Protein 2ZXY (pdb70)

Foldseek 3Di:
DALVVLCVVLPVCVQEDQCDHDVHGHLVQVLVQCPVPLVQQLCVLCVRHADDRCNVCRVVCVVSSVSPPPDDSVNSSRNSVVSNVD

InterPro domains:
  IPR002324 Cytochrome c, class ID [PR00606] (23-36)
  IPR002324 Cytochrome c, class ID [PR00606] (38-51)
  IPR002324 Cytochrome c, class ID [PR00606] (92-102)
  IPR009056 Cytochrome c-like domain [PF00034] (17-103)
  IPR009056 Cytochrome c-like domain [PS51007] (15-104)
  IPR036909 Cytochrome c-like domain superfamily [G3DSA:1.10.760.10] (18-104)
  IPR036909 Cytochrome c-like domain superfamily [SSF46626] (1-103)

CATH classification: 1.10.760.10

Nearest PDB structures (foldseek):
  2zxy-assembly1_A-2  TM=1.012E+00  e=1.120E-14  Aquifex aeolicus
  3x15-assembly1_A  TM=6.412E-01  e=3.052E-09  Aquifex aeolicus VF5
  3x15-assembly2_J  TM=6.267E-01  e=3.235E-09  Aquifex aeolicus VF5
  5z25-assembly1_A  TM=9.712E-01  e=7.214E-05  Aquifex aeolicus VF5
  4xxl-assembly1_A  TM=6.142E-01  e=3.565E-03  Sideroxydans lithotrophicus ES-1

Solvent-accessible surface area: 5097 Å² total; per-residue (Å²): 103,87,7,116,25,21,19,107,149,68,40,33,33,92,44,28,86,42,98,86,70,62,93,11,23,7,5,101,97,19,8,132,36,6,61,90,96,45,115,57,3,25,96,28,12,72,53,93,17,84,20,69,42,54,81,99,105,69,77,105,56,128,72,89,9,91,92,11,136,74,30,58,90,69,58,5,98,17,3,0,47,40,12,43,88,60

Radius of gyration: 11.48 Å; Cα contacts (8 Å, |Δi|>4): 107; chains: 1; bounding box: 24×29×24 Å

Structure (mmCIF, N/CA/C/O backbone):
data_2ZXY
#
_entry.id   2ZXY
#
_cell.length_a   48.529
_cell.length_b   32.993
_cell.length_c   49.668
_cell.angle_alpha   90.00
_cell.angle_beta   115.05
_cell.angle_gamma   90.00
#
_symmetry.sp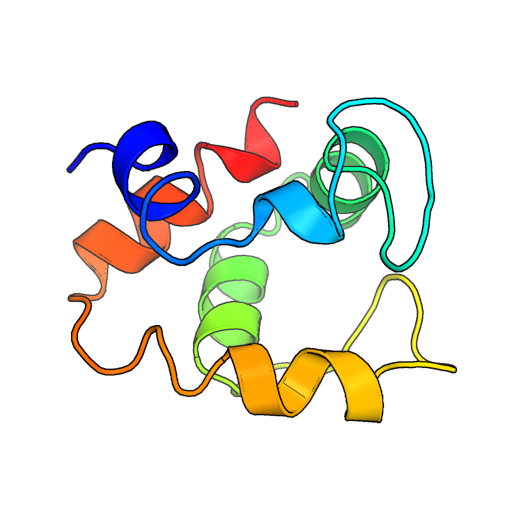ace_group_name_H-M   'C 1 2 1'
#
loop_
_entity.id
_entity.type
_entity.pdbx_description
1 polymer 'Cytochrome c552'
2 non-polymer 'HEME C'
3 water water
#
loop_
_atom_site.group_PDB
_atom_site.id
_atom_site.type_symbol
_atom_site.label_atom_id
_atom_site.label_alt_id
_atom_site.label_comp_id
_atom_site.label_asym_id
_atom_site.label_entity_id
_atom_site.label_seq_id
_atom_site.pdbx_PDB_ins_code
_atom_site.Cartn_x
_atom_site.Cartn_y
_atom_site.Cartn_z
_atom_site.occupancy
_atom_site.B_iso_or_equiv
_atom_site.auth_seq_id
_atom_site.auth_comp_id
_atom_site.auth_asym_id
_atom_site.auth_atom_id
_atom_site.pdbx_PDB_model_num
ATOM 1 N N A ALA A 1 1 ? 26.646 20.523 20.885 0.50 30.87 1 ALA A N 1
ATOM 2 N N B ALA A 1 1 ? 29.376 20.975 18.435 0.50 30.87 1 ALA A N 1
ATOM 3 C CA A ALA A 1 1 ? 26.812 21.196 19.569 0.50 22.24 1 ALA A CA 1
ATOM 4 C CA B ALA A 1 1 ? 29.310 22.015 17.421 0.50 22.24 1 ALA A CA 1
ATOM 5 C C A ALA A 1 1 ? 26.984 22.728 19.737 0.50 18.49 1 ALA A C 1
ATOM 6 C C B ALA A 1 1 ? 27.946 22.567 17.720 0.50 18.49 1 ALA A C 1
ATOM 7 O O A ALA A 1 1 ? 26.416 23.328 20.657 0.50 20.91 1 ALA A O 1
ATOM 8 O O B ALA A 1 1 ? 27.033 22.094 17.062 0.50 20.91 1 ALA A O 1
ATOM 11 N N . ASP A 1 2 ? 27.696 23.329 18.781 1.00 19.56 2 ASP A N 1
ATOM 12 C CA . ASP A 1 2 ? 28.132 24.718 18.730 1.00 13.71 2 ASP A CA 1
ATOM 13 C C . ASP A 1 2 ? 27.414 25.447 17.559 1.00 11.35 2 ASP A C 1
ATOM 14 O O . ASP A 1 2 ? 27.880 25.424 16.431 1.00 12.19 2 ASP A O 1
ATOM 19 N N . GLY A 1 3 ? 26.263 26.066 17.882 1.00 10.04 3 GLY A N 1
ATOM 20 C CA . GLY A 1 3 ? 25.472 26.743 16.859 1.00 8.72 3 GLY A CA 1
ATOM 21 C C . GLY A 1 3 ? 26.233 27.855 16.158 1.00 7.59 3 GLY A C 1
ATOM 22 O O . GLY A 1 3 ? 26.050 28.089 14.965 1.00 8.78 3 GLY A O 1
ATOM 23 N N . LYS A 1 4 ? 27.070 28.563 16.907 1.00 8.64 4 LYS A N 1
ATOM 24 C CA . LYS A 1 4 ? 27.869 29.639 16.333 1.00 10.23 4 LYS A CA 1
ATOM 25 C C . LYS A 1 4 ? 28.824 29.116 15.259 1.00 8.93 4 LYS A C 1
ATOM 26 O O . LYS A 1 4 ? 28.931 29.692 14.178 1.00 9.40 4 LYS A O 1
ATOM 32 N N . ALA A 1 5 ? 29.490 28.002 15.547 1.00 9.73 5 ALA A N 1
ATOM 33 C CA . ALA A 1 5 ? 30.429 27.411 14.597 1.00 10.16 5 ALA A CA 1
ATOM 34 C C . ALA A 1 5 ? 29.730 26.896 13.341 1.00 8.86 5 ALA A C 1
ATOM 35 O O . ALA A 1 5 ? 30.242 27.042 12.228 1.00 9.89 5 ALA A O 1
ATOM 37 N N . ILE A 1 6 ? 28.547 26.319 13.518 1.00 8.94 6 ILE A N 1
ATOM 38 C CA . ILE A 1 6 ? 27.758 25.860 12.381 1.00 9.14 6 ILE A CA 1
ATOM 39 C C . ILE A 1 6 ? 27.362 27.041 11.496 1.00 7.67 6 ILE A C 1
ATOM 40 O O . ILE A 1 6 ? 27.541 27.011 10.278 1.00 8.81 6 ILE A O 1
ATOM 45 N N . PHE A 1 7 ? 26.852 28.094 12.124 1.00 7.56 7 PHE A N 1
ATOM 46 C CA . PHE A 1 7 ? 26.473 29.309 11.417 1.00 8.11 7 PHE A CA 1
ATOM 47 C C . PHE A 1 7 ? 27.647 29.866 10.609 1.00 8.34 7 PHE A C 1
ATOM 48 O O . PHE A 1 7 ? 27.486 30.250 9.449 1.00 10.33 7 PHE A O 1
ATOM 56 N N A GLN A 1 8 ? 28.788 30.025 11.272 0.50 8.35 8 GLN A N 1
ATOM 57 N N B GLN A 1 8 ? 28.843 29.797 11.187 0.50 8.47 8 GLN A N 1
ATOM 58 C CA A GLN A 1 8 ? 29.998 30.513 10.619 0.50 11.02 8 GLN A CA 1
ATOM 59 C CA B GLN A 1 8 ? 30.057 30.239 10.503 0.50 9.88 8 GLN A CA 1
ATOM 60 C C A GLN A 1 8 ? 30.323 29.688 9.378 0.50 9.57 8 GLN A C 1
ATOM 61 C C B GLN A 1 8 ? 30.405 29.321 9.336 0.50 8.40 8 GLN A C 1
ATOM 62 O O A GLN A 1 8 ? 30.581 30.237 8.305 0.50 11.70 8 GLN A O 1
ATOM 63 O O B GLN A 1 8 ? 30.678 29.788 8.229 0.50 8.90 8 GLN A O 1
ATOM 74 N N A GLN A 1 9 ? 30.311 28.368 9.531 0.50 8.94 9 GLN A N 1
ATOM 75 N N B GLN A 1 9 ? 30.551 28.033 9.630 0.50 7.40 9 GLN A N 1
ATOM 76 C CA A GLN A 1 9 ? 30.996 27.480 8.599 0.50 9.94 9 GLN A CA 1
ATOM 77 C CA B GLN A 1 9 ? 30.975 27.067 8.625 0.50 9.56 9 GLN A CA 1
ATOM 78 C C A GLN A 1 9 ? 30.104 27.120 7.413 0.50 9.03 9 GLN A C 1
ATOM 79 C C B GLN A 1 9 ? 30.105 27.166 7.380 0.50 8.74 9 GLN A C 1
ATOM 80 O O A GLN A 1 9 ? 30.593 26.733 6.351 0.50 9.54 9 GLN A O 1
ATOM 81 O O B GLN A 1 9 ? 30.599 27.071 6.257 0.50 8.45 9 GLN A O 1
ATOM 92 N N . LYS A 1 10 ? 28.798 27.299 7.585 1.00 8.67 10 LYS A N 1
ATOM 93 C CA . LYS A 1 10 ? 27.847 27.146 6.492 1.00 9.99 10 LYS A CA 1
ATOM 94 C C . LYS A 1 10 ? 27.656 28.443 5.708 1.00 9.81 10 LYS A C 1
ATOM 95 O O . LYS A 1 10 ? 26.959 28.465 4.693 1.00 12.88 10 LYS A O 1
ATOM 101 N N . GLY A 1 11 ? 28.328 29.507 6.141 1.00 8.17 11 GLY A N 1
ATOM 102 C CA . GLY A 1 11 ? 28.388 30.748 5.372 1.00 9.38 11 GLY A CA 1
ATOM 103 C C . GLY A 1 11 ? 27.193 31.666 5.562 1.00 8.58 11 GLY A C 1
ATOM 104 O O . GLY A 1 11 ? 27.007 32.609 4.795 1.00 8.84 11 GLY A O 1
A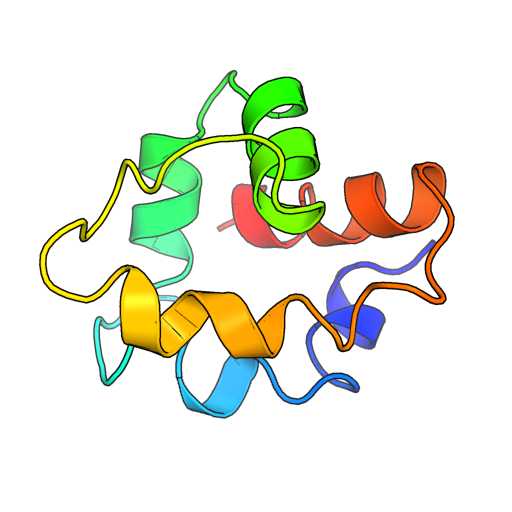TOM 105 N N . CYS A 1 12 ? 26.420 31.434 6.621 1.00 7.03 12 CYS A N 1
ATOM 106 C CA . CYS A 1 12 ? 25.138 32.113 6.808 1.00 7.04 12 CYS A CA 1
ATOM 107 C C . CYS A 1 12 ? 25.314 33.616 6.982 1.00 7.13 12 CYS A C 1
ATOM 108 O O . CYS A 1 12 ? 24.396 34.392 6.712 1.00 7.54 12 CYS A O 1
ATOM 111 N N . GLY A 1 13 ? 26.421 34.001 7.606 1.00 7.60 13 GLY A N 1
ATOM 112 C CA . GLY A 1 13 ? 26.617 35.382 8.017 1.00 8.71 13 GLY A CA 1
ATOM 113 C C . GLY A 1 13 ? 26.704 36.332 6.842 1.00 8.53 13 GLY A C 1
ATOM 114 O O . GLY A 1 13 ? 26.547 37.539 7.000 1.00 11.40 13 GLY A O 1
ATOM 115 N N . SER A 1 14 ? 26.978 35.786 5.661 1.00 9.40 14 SER A N 1
ATOM 116 C CA . SER A 1 14 ? 27.106 36.595 4.457 1.00 10.65 14 SER A CA 1
ATOM 117 C C . SER A 1 14 ? 25.839 37.403 4.176 1.00 9.92 14 SER A C 1
ATOM 118 O O . SER A 1 14 ? 25.908 38.490 3.600 1.00 12.03 14 SER A O 1
ATOM 121 N N . CYS A 1 15 ? 24.687 36.861 4.569 1.00 7.01 15 CYS A N 1
ATOM 122 C CA . CYS A 1 15 ? 23.399 37.516 4.340 1.00 6.32 15 CYS A CA 1
ATOM 123 C C . CYS A 1 15 ? 22.665 37.889 5.623 1.00 6.00 15 CYS A C 1
ATOM 124 O O . CYS A 1 15 ? 21.564 38.433 5.573 1.00 7.77 15 CYS A O 1
ATOM 127 N N . HIS A 1 16 ? 23.227 37.490 6.760 1.00 5.66 16 HIS A N 1
ATOM 128 C CA . HIS A 1 16 ? 22.581 37.670 8.055 1.00 5.04 16 HIS A CA 1
ATOM 129 C C . HIS A 1 16 ? 23.550 38.264 9.061 1.00 6.14 16 HIS A C 1
ATOM 130 O O . HIS A 1 16 ? 24.235 37.542 9.783 1.00 9.11 16 HIS A O 1
ATOM 137 N N . GLN A 1 17 ? 23.560 39.586 9.142 1.00 5.72 17 GLN A N 1
ATOM 138 C CA . GLN A 1 17 ? 24.299 40.277 10.181 1.00 6.50 17 GLN A CA 1
ATOM 139 C C . GLN A 1 17 ? 23.473 40.345 11.458 1.00 5.75 17 GLN A C 1
ATOM 140 O O . GLN A 1 17 ? 22.264 40.104 11.436 1.00 5.89 17 GLN A O 1
ATOM 146 N N . ALA A 1 18 ? 24.148 40.517 12.588 1.00 6.43 18 ALA A N 1
ATOM 147 C CA . ALA A 1 18 ? 23.481 40.413 13.879 1.00 5.97 18 ALA A CA 1
ATOM 148 C C . ALA A 1 18 ? 22.336 41.415 14.003 1.00 5.89 18 ALA A C 1
ATOM 149 O O . ALA A 1 18 ? 21.242 41.055 14.434 1.00 6.70 18 ALA A O 1
ATOM 151 N N . ASN A 1 19 ? 22.594 42.669 13.628 1.00 5.81 19 ASN A N 1
ATOM 152 C CA . ASN A 1 19 ? 21.738 43.784 14.028 1.00 7.24 19 ASN A CA 1
ATOM 153 C C . ASN A 1 19 ? 21.295 44.674 12.870 1.00 6.60 19 ASN A C 1
ATOM 154 O O . ASN A 1 19 ? 20.733 45.745 13.096 1.00 8.53 19 ASN A O 1
ATOM 159 N N . VAL A 1 20 ? 21.583 44.253 11.641 1.00 6.32 20 VAL A N 1
ATOM 160 C CA . VAL A 1 20 ? 21.219 45.026 10.454 1.00 6.68 20 VAL A CA 1
ATOM 161 C C . VAL A 1 20 ? 20.621 44.102 9.400 1.00 6.22 20 VAL A C 1
ATOM 162 O O . VAL A 1 20 ? 21.185 43.046 9.111 1.00 6.91 20 VAL A O 1
ATOM 166 N N . ASP A 1 21 ? 19.472 44.489 8.849 1.00 6.58 21 ASP A N 1
ATOM 167 C CA . ASP A 1 21 ? 18.900 43.795 7.695 1.00 6.45 21 ASP A CA 1
ATOM 168 C C . ASP A 1 21 ? 19.770 44.087 6.480 1.00 6.59 21 ASP A C 1
ATOM 169 O O . ASP A 1 21 ? 20.089 45.239 6.205 1.00 9.23 21 ASP A O 1
ATOM 174 N N . THR A 1 22 ? 20.136 43.044 5.744 1.00 6.54 22 THR A N 1
ATOM 175 C CA . THR A 1 22 ? 20.884 43.212 4.507 1.00 7.40 22 THR A CA 1
ATOM 176 C C . THR A 1 22 ? 20.229 42.418 3.380 1.00 6.75 22 THR A C 1
ATOM 177 O O . THR A 1 22 ? 19.044 42.603 3.102 1.00 8.89 22 THR A O 1
ATOM 181 N N . VAL A 1 23 ? 20.950 41.464 2.805 1.00 8.09 23 VAL A N 1
ATOM 182 C CA . VAL A 1 23 ? 20.323 40.547 1.866 1.00 7.86 23 VAL A CA 1
ATOM 183 C C . VAL A 1 23 ? 19.201 39.773 2.557 1.00 7.93 23 VAL A C 1
ATOM 184 O O . VAL A 1 23 ? 18.073 39.725 2.066 1.00 8.01 23 VAL A O 1
ATOM 188 N N . GLY A 1 24 ? 19.489 39.269 3.753 1.00 6.39 24 GLY A N 1
ATOM 189 C CA . GLY A 1 24 ? 18.467 38.678 4.607 1.00 5.61 24 GLY A CA 1
ATOM 190 C C . GLY A 1 24 ? 18.238 39.497 5.864 1.00 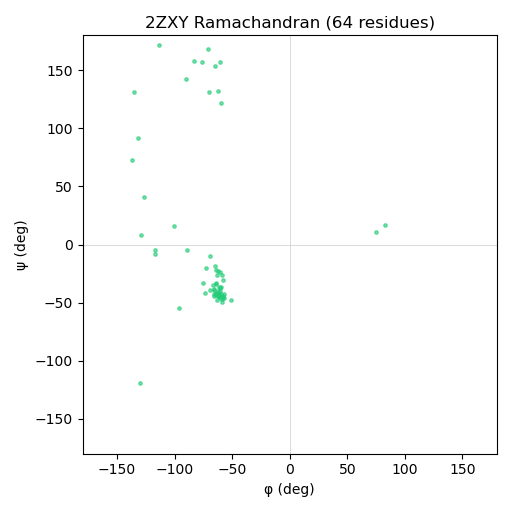5.04 24 GLY A C 1
ATOM 191 O O . GLY A 1 24 ? 19.009 40.404 6.179 1.00 5.23 24 GLY A O 1
ATOM 192 N N . PRO A 1 25 ? 17.201 39.142 6.628 1.00 4.59 25 PRO A N 1
ATOM 193 C CA . PRO A 1 25 ? 16.910 39.852 7.865 1.00 4.61 25 PRO A CA 1
ATOM 194 C C . PRO A 1 25 ? 18.024 39.676 8.887 1.00 4.22 25 PRO A C 1
ATOM 195 O O . PRO A 1 25 ? 18.727 38.664 8.883 1.00 4.62 25 PRO A O 1
ATOM 199 N N . SER A 1 26 ? 18.161 40.647 9.779 1.00 4.55 26 SER A N 1
ATOM 200 C CA . SER A 1 26 ? 19.124 40.533 10.860 1.00 4.84 26 SER A CA 1
ATOM 201 C C . SER A 1 26 ? 18.804 39.326 11.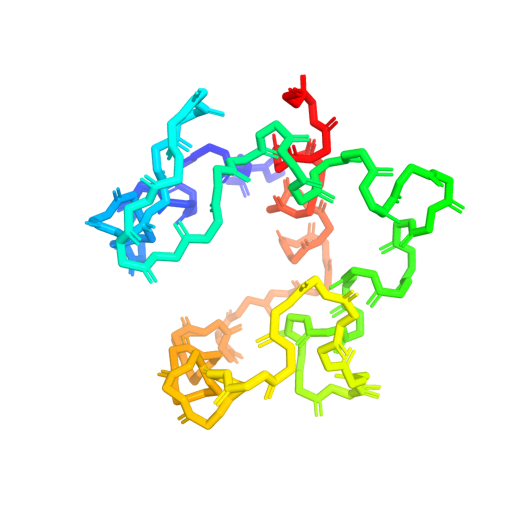734 1.00 4.28 26 SER A C 1
ATOM 202 O O . SER A 1 26 ? 17.651 38.898 11.841 1.00 4.48 26 SER A O 1
ATOM 205 N N . LEU A 1 27 ? 19.817 38.831 12.434 1.00 4.66 27 LEU A N 1
ATOM 206 C CA . LEU A 1 27 ? 19.584 37.796 13.427 1.00 4.95 27 LEU A CA 1
ATOM 207 C C . LEU A 1 27 ? 18.659 38.275 14.537 1.00 4.89 27 LEU A C 1
ATOM 208 O O . LEU A 1 27 ? 17.845 37.508 15.046 1.00 4.81 27 LEU A O 1
ATOM 213 N N . LY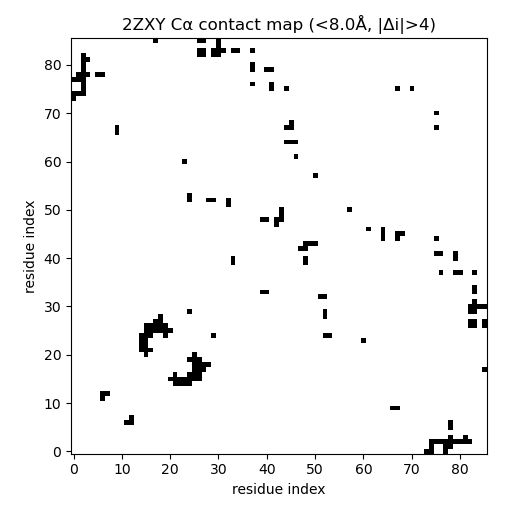S A 1 28 ? 18.789 39.540 14.917 1.00 4.92 28 LYS A N 1
ATOM 214 C CA . LYS A 1 28 ? 17.910 40.115 15.927 1.00 5.75 28 LYS A CA 1
ATOM 215 C C . LYS A 1 28 ? 16.445 40.013 15.505 1.00 5.30 28 LYS A C 1
ATOM 216 O O . LYS A 1 28 ? 15.581 39.612 16.291 1.00 6.02 28 LYS A O 1
ATOM 222 N N . LYS A 1 29 ? 16.171 40.351 14.249 1.00 5.10 29 LYS A N 1
ATOM 223 C CA . LYS A 1 29 ? 14.807 40.318 13.740 1.00 5.80 29 LYS A CA 1
ATOM 224 C C . LYS A 1 29 ? 14.269 38.890 13.691 1.00 4.68 29 LYS A C 1
ATOM 225 O O . LYS A 1 29 ? 13.117 38.636 14.054 1.00 5.58 29 LYS A O 1
ATOM 231 N N . ILE A 1 30 ? 15.100 37.959 13.233 1.00 4.32 30 ILE A N 1
ATOM 232 C CA . ILE A 1 30 ? 14.705 36.557 13.192 1.00 4.73 30 ILE A CA 1
ATOM 233 C C . ILE A 1 30 ? 14.461 36.018 14.602 1.00 4.05 30 ILE A C 1
ATOM 234 O O . ILE A 1 30 ? 13.466 35.334 14.856 1.00 4.63 30 ILE A O 1
ATOM 239 N N . ALA A 1 31 ? 15.357 36.359 15.523 1.00 4.19 31 ALA A N 1
ATOM 240 C CA . ALA A 1 31 ? 15.248 35.910 16.906 1.00 4.90 31 ALA A CA 1
ATOM 241 C C . ALA A 1 31 ? 13.961 36.403 17.549 1.00 4.61 31 ALA A C 1
ATOM 242 O O . ALA A 1 31 ? 13.333 35.686 18.325 1.00 6.41 31 ALA A O 1
ATOM 244 N N . GLN A 1 32 ? 13.590 37.642 17.253 1.00 5.04 32 GLN A N 1
ATOM 245 C CA . GLN A 1 32 ? 12.342 38.196 17.756 1.00 6.05 32 GLN A CA 1
ATOM 246 C C . GLN A 1 32 ? 11.127 37.477 17.179 1.00 5.43 32 GLN A C 1
ATOM 247 O O . GLN A 1 32 ? 10.200 37.127 17.907 1.00 6.82 32 GLN A O 1
ATOM 253 N N . ALA A 1 33 ? 11.149 37.225 15.873 1.00 5.50 33 ALA A N 1
ATOM 254 C CA . ALA A 1 33 ? 10.037 36.547 15.215 1.00 5.76 33 ALA A CA 1
ATOM 255 C C . ALA A 1 33 ? 9.811 35.155 15.791 1.00 6.28 33 ALA A C 1
ATOM 256 O O . ALA A 1 33 ? 8.674 34.687 15.881 1.00 7.32 33 ALA A O 1
ATOM 258 N N . TYR A 1 34 ? 10.902 34.474 16.127 1.00 4.89 34 TYR A N 1
ATOM 259 C CA . TYR A 1 34 ? 10.825 33.090 16.569 1.00 4.99 34 TYR A CA 1
ATOM 260 C C . TYR A 1 34 ? 10.921 32.945 18.089 1.00 5.46 34 TYR A C 1
ATOM 261 O O . TYR A 1 34 ? 11.061 31.839 18.601 1.00 5.70 34 TYR A O 1
ATOM 270 N N . ALA A 1 35 ? 10.732 34.042 18.812 1.00 5.77 35 ALA A N 1
ATOM 271 C CA . ALA A 1 35 ? 10.740 33.988 20.270 1.00 6.43 35 ALA A CA 1
ATOM 272 C C . ALA A 1 35 ? 9.645 33.060 20.778 1.00 7.27 35 ALA A C 1
ATOM 273 O O . ALA A 1 3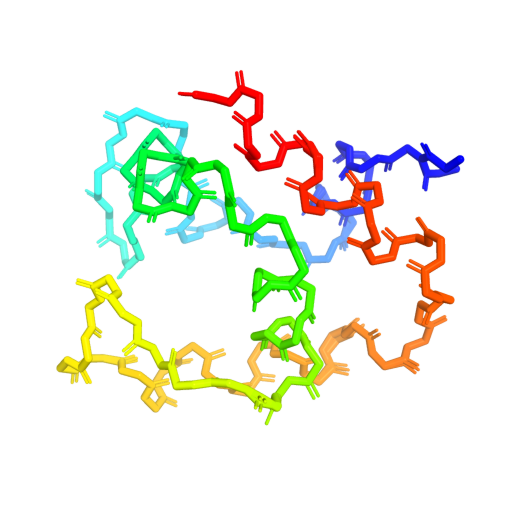5 ? 8.477 33.207 20.421 1.00 8.29 35 ALA A O 1
ATOM 275 N N . GLY A 1 36 ? 10.048 32.039 21.527 1.00 7.20 36 GLY A N 1
ATOM 276 C CA . GLY A 1 36 ? 9.119 31.036 22.031 1.00 9.46 36 GLY A CA 1
ATOM 277 C C . GLY A 1 36 ? 8.660 30.049 20.973 1.00 7.73 36 GLY A C 1
ATOM 278 O O . GLY A 1 36 ? 7.761 29.245 21.220 1.00 10.32 36 GLY A O 1
ATOM 279 N N . LYS A 1 37 ? 9.317 30.077 19.815 1.00 7.92 37 LYS A N 1
ATOM 280 C CA . LYS A 1 37 ? 8.962 29.210 18.695 1.00 8.10 37 LYS A CA 1
ATOM 281 C C . LYS A 1 37 ? 10.164 28.417 18.197 1.00 7.42 37 LYS A C 1
ATOM 282 O O . LYS A 1 37 ? 10.356 28.259 16.988 1.00 8.10 37 LYS A O 1
ATOM 288 N N . GLU A 1 38 ? 10.974 27.916 19.124 1.00 7.84 38 GLU A N 1
ATOM 289 C CA . GLU A 1 38 ? 12.177 27.192 18.735 1.00 8.98 38 GLU A CA 1
ATOM 290 C C . GLU A 1 38 ? 11.856 26.009 17.827 1.00 7.31 38 GLU A C 1
ATOM 291 O O . GLU A 1 38 ? 12.566 25.754 16.856 1.00 7.71 38 GLU A O 1
ATOM 297 N N . ASP A 1 39 ? 10.807 25.267 18.160 1.00 8.11 39 ASP A N 1
ATOM 298 C CA . ASP A 1 39 ? 10.451 24.104 17.359 1.00 7.57 39 ASP A CA 1
ATOM 299 C C . ASP A 1 39 ? 10.149 24.501 15.920 1.00 6.50 39 ASP A C 1
ATOM 300 O O . ASP A 1 39 ? 10.523 23.796 14.984 1.00 6.61 39 ASP A O 1
ATOM 305 N N . GLN A 1 40 ? 9.423 25.599 15.743 1.00 6.84 40 GLN A N 1
ATOM 306 C CA . GLN A 1 40 ? 9.115 26.073 14.405 1.00 6.22 40 GLN A CA 1
ATOM 307 C C . GLN A 1 40 ? 10.355 26.556 13.656 1.00 5.02 40 GLN A C 1
ATOM 308 O O . GLN A 1 40 ? 10.459 26.385 12.444 1.00 5.88 40 GLN A O 1
ATOM 314 N N . LEU A 1 41 ? 11.298 27.159 14.374 1.00 5.14 41 LEU A N 1
ATOM 315 C CA . LEU A 1 41 ? 12.550 27.573 13.749 1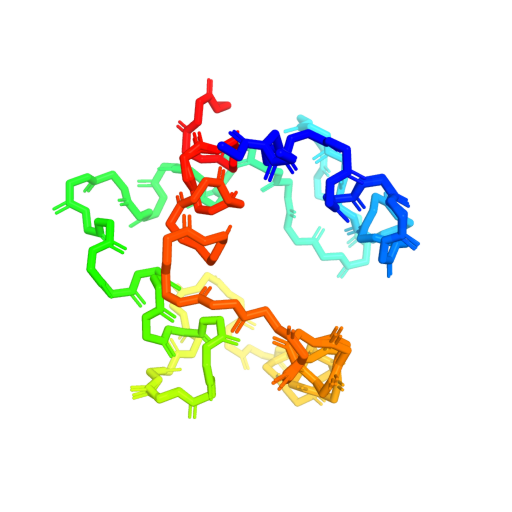.00 4.61 41 LEU A CA 1
ATOM 316 C C . LEU A 1 41 ? 13.334 26.360 13.252 1.00 4.08 41 LEU A C 1
ATOM 317 O O . LEU A 1 41 ? 13.838 26.351 12.129 1.00 4.79 41 LEU A O 1
ATOM 322 N N . ILE A 1 42 ? 13.364 25.304 14.057 1.00 4.98 42 ILE A N 1
ATOM 323 C CA . ILE A 1 42 ? 13.994 24.065 13.622 1.00 5.46 42 ILE A CA 1
ATOM 324 C C . ILE A 1 42 ? 13.293 23.486 12.391 1.00 4.91 42 ILE A C 1
ATOM 325 O O . ILE A 1 42 ? 13.945 23.096 11.419 1.00 5.26 42 ILE A O 1
ATOM 330 N N . LYS A 1 43 ? 11.963 23.486 12.406 1.00 5.37 43 LYS A N 1
ATOM 331 C CA . LYS A 1 43 ? 11.201 23.058 11.237 1.00 6.03 43 LYS A CA 1
ATOM 332 C C . LYS A 1 43 ? 11.539 23.899 10.007 1.00 4.33 43 LYS A C 1
ATOM 333 O O . LYS A 1 43 ? 11.719 23.365 8.910 1.00 6.26 43 LYS A O 1
ATOM 339 N N . PHE A 1 44 ? 11.614 25.215 10.181 1.00 4.75 44 PHE A N 1
ATOM 340 C CA . PHE A 1 44 ? 11.982 26.080 9.073 1.00 4.64 44 PHE A CA 1
ATOM 341 C C . PHE A 1 44 ? 13.335 25.673 8.502 1.00 3.57 44 PHE A C 1
ATOM 342 O O . PHE A 1 44 ? 13.509 25.586 7.284 1.00 4.65 44 PHE A O 1
ATOM 350 N N . LEU A 1 45 ? 14.297 25.435 9.387 1.00 3.96 45 LEU A N 1
ATOM 351 C CA . LEU A 1 45 ? 15.651 25.096 8.973 1.00 4.72 45 LEU A CA 1
ATOM 352 C C . LEU A 1 45 ? 15.714 23.768 8.227 1.00 4.37 45 LEU A C 1
ATOM 353 O O . LEU A 1 45 ? 16.634 23.538 7.443 1.00 5.35 45 LEU A O 1
ATOM 358 N N . LYS A 1 46 ? 14.708 22.923 8.436 1.00 4.99 46 LYS A N 1
ATOM 359 C CA . LYS A 1 46 ? 14.605 21.642 7.742 1.00 6.22 46 LYS A CA 1
ATOM 360 C C . LYS A 1 46 ? 13.846 21.735 6.421 1.00 6.40 46 LYS A C 1
ATOM 361 O O . LYS A 1 46 ? 13.716 20.741 5.710 1.00 8.53 46 LYS A O 1
ATOM 367 N N . GLY A 1 47 ? 13.303 22.910 6.117 1.00 6.05 47 GLY A N 1
ATOM 368 C CA . GLY A 1 47 ? 12.433 23.068 4.955 1.00 7.91 47 GLY A CA 1
ATOM 369 C C . GLY A 1 47 ? 10.984 22.695 5.222 1.00 9.64 47 GLY A C 1
ATOM 370 O O . GLY A 1 47 ? 10.202 22.531 4.289 1.00 14.19 47 GLY A O 1
ATOM 371 N N A GLU A 1 48 ? 10.597 22.748 6.494 0.50 10.95 48 GLU A N 1
ATOM 372 N N B GLU A 1 48 ? 10.613 22.608 6.496 0.50 5.48 48 GLU A N 1
ATOM 373 C CA A GLU A 1 48 ? 9.381 22.096 6.969 0.50 11.93 48 GLU A CA 1
ATOM 374 C CA B GLU A 1 48 ? 9.303 22.088 6.883 0.50 8.52 48 GLU A CA 1
ATOM 375 C C A GLU A 1 48 ? 8.307 23.118 7.340 0.50 11.09 48 GLU A C 1
ATOM 376 C C B GLU A 1 48 ? 8.460 23.109 7.649 0.50 6.94 48 GLU A C 1
ATOM 377 O O A GLU A 1 48 ? 7.208 22.746 7.750 0.50 11.33 48 GLU A O 1
ATOM 378 O O B GLU A 1 48 ? 7.530 22.741 8.367 0.50 6.92 48 GLU A O 1
ATOM 389 N N . ALA A 1 49 ? 8.696 24.389 7.380 1.00 7.25 49 ALA A N 1
ATOM 390 C CA . ALA A 1 49 ? 7.804 25.450 7.838 1.00 7.28 49 ALA A CA 1
ATOM 391 C C . ALA A 1 49 ? 7.981 26.670 6.946 1.00 6.99 49 ALA A C 1
ATOM 392 O O . ALA A 1 49 ? 9.051 26.866 6.364 1.00 7.59 49 ALA A O 1
ATOM 394 N N . PRO A 1 50 ? 6.932 27.500 6.839 1.00 7.62 50 PRO A N 1
ATOM 395 C CA . PRO A 1 50 ? 6.950 28.629 5.917 1.00 8.56 50 PRO A CA 1
ATOM 396 C C . PRO A 1 50 ? 7.797 29.772 6.459 1.00 6.92 50 PRO A C 1
ATOM 397 O O . PRO A 1 50 ? 7.900 29.947 7.673 1.00 7.64 50 PRO A O 1
ATOM 401 N N . ALA A 1 51 ? 8.280 30.627 5.566 1.00 6.63 51 ALA A N 1
ATOM 402 C CA . ALA A 1 51 ? 8.882 31.885 5.985 1.00 5.65 51 ALA A CA 1
ATOM 403 C C . ALA A 1 51 ? 7.861 32.752 6.708 1.00 5.78 51 ALA A C 1
ATOM 404 O O . ALA A 1 51 ? 6.752 32.953 6.212 1.00 8.19 51 ALA A O 1
ATOM 406 N N . ILE A 1 52 ? 8.251 33.285 7.864 1.00 5.67 52 ILE A N 1
ATOM 407 C CA . ILE A 1 52 ? 7.399 34.197 8.614 1.00 5.84 52 ILE A CA 1
ATOM 408 C C . ILE A 1 52 ? 7.999 35.592 8.755 1.00 6.33 52 ILE A C 1
ATOM 409 O O . ILE A 1 52 ? 7.323 36.511 9.209 1.00 9.60 52 ILE A O 1
ATOM 414 N N . VAL A 1 53 ? 9.253 35.760 8.340 1.00 4.73 53 VAL A N 1
ATOM 415 C CA . VAL A 1 53 ? 9.930 37.044 8.495 1.00 5.69 53 VAL A CA 1
ATOM 416 C C . VAL A 1 53 ? 9.859 37.900 7.231 1.00 5.16 53 VAL A C 1
ATOM 417 O O . VAL A 1 53 ? 9.348 39.016 7.263 1.00 8.16 53 VAL A O 1
ATOM 421 N N . ASP A 1 54 ? 10.303 37.343 6.109 1.00 6.14 54 ASP A N 1
ATOM 422 C CA . ASP A 1 54 ? 10.309 38.069 4.843 1.00 6.32 54 ASP A CA 1
ATOM 423 C C . ASP A 1 54 ? 9.813 37.179 3.706 1.00 6.72 54 ASP A C 1
ATOM 424 O O . ASP A 1 54 ? 10.594 36.741 2.863 1.00 7.42 54 ASP A O 1
ATOM 429 N N . PRO A 1 55 ? 8.502 36.903 3.682 1.00 6.75 55 PRO A N 1
ATOM 430 C CA . PRO A 1 55 ? 7.962 35.977 2.689 1.00 6.63 55 PRO A CA 1
ATOM 431 C C . PRO A 1 55 ? 8.226 36.412 1.245 1.00 6.23 55 PRO A C 1
ATOM 432 O O . PRO A 1 55 ? 8.288 35.567 0.356 1.00 7.16 55 PRO A O 1
ATOM 436 N N . ALA A 1 56 ? 8.391 37.711 1.012 1.00 6.05 56 ALA A N 1
ATOM 437 C CA . ALA A 1 56 ? 8.676 38.208 -0.336 1.00 6.75 56 ALA A CA 1
ATOM 438 C C . ALA A 1 56 ? 9.920 37.556 -0.938 1.00 5.74 56 ALA A C 1
ATOM 439 O O . ALA A 1 56 ? 10.040 37.444 -2.158 1.00 7.65 56 ALA A O 1
ATOM 441 N N A LYS A 1 57 ? 10.861 37.173 -0.080 0.50 5.81 57 LYS A N 1
ATOM 442 N N B LYS A 1 57 ? 10.854 37.152 -0.081 0.50 5.85 57 LYS A N 1
ATOM 443 C CA A LYS A 1 57 ? 12.136 36.624 -0.533 0.50 6.52 57 LYS A CA 1
ATOM 444 C CA B LYS A 1 57 ? 12.134 36.622 -0.540 0.50 5.97 57 LYS A CA 1
ATOM 445 C C A LYS A 1 57 ? 12.362 35.207 -0.015 0.50 6.30 57 LYS A C 1
ATOM 446 C C B LYS A 1 57 ? 12.356 35.179 -0.094 0.50 5.10 57 LYS A C 1
ATOM 447 O O A LYS A 1 57 ? 13.490 34.714 0.006 0.50 6.04 57 LYS A O 1
ATOM 448 O O B LYS A 1 57 ? 13.464 34.651 -0.188 0.50 5.51 57 LYS A O 1
ATOM 459 N N . GLU A 1 58 ? 11.265 34.509 0.255 1.00 5.34 58 GLU A N 1
ATOM 460 C CA . GLU A 1 58 ? 11.317 33.124 0.702 1.00 6.50 58 GLU A CA 1
ATOM 461 C C . GLU A 1 58 ? 12.116 32.222 -0.235 1.00 5.37 58 GLU A C 1
ATOM 462 O O . GLU A 1 58 ? 12.896 31.382 0.216 1.00 6.02 58 GLU A O 1
ATOM 468 N N . ALA A 1 59 ? 11.938 32.407 -1.538 1.00 6.60 59 ALA A N 1
ATOM 469 C CA . ALA A 1 59 ? 12.539 31.508 -2.516 1.00 6.96 59 ALA A CA 1
ATOM 470 C C . ALA A 1 59 ? 14.049 31.716 -2.635 1.00 7.66 59 ALA A C 1
ATOM 471 O O . ALA A 1 59 ? 14.761 30.844 -3.128 1.00 8.15 59 ALA A O 1
ATOM 473 N N . ILE A 1 60 ? 14.532 32.880 -2.210 1.00 7.10 60 ILE A N 1
ATOM 474 C CA . ILE A 1 60 ? 15.970 33.152 -2.205 1.00 7.77 60 ILE A CA 1
ATOM 475 C C . ILE A 1 60 ? 16.660 32.379 -1.087 1.00 6.01 60 ILE A C 1
ATOM 476 O O . ILE A 1 60 ? 17.765 31.861 -1.253 1.00 7.17 60 ILE A O 1
ATOM 481 N N . MET A 1 61 ? 16.024 32.353 0.076 1.00 5.49 61 MET A N 1
ATOM 482 C CA . MET A 1 61 ? 16.593 31.688 1.239 1.00 5.25 61 MET A CA 1
ATOM 483 C C . MET A 1 61 ? 16.494 30.166 1.147 1.00 4.99 61 MET A C 1
ATOM 484 O O . MET A 1 61 ? 17.360 29.451 1.648 1.00 5.65 61 MET A O 1
ATOM 489 N N . LYS A 1 62 ? 15.430 29.668 0.528 1.00 5.05 62 LYS A N 1
ATOM 490 C CA . LYS A 1 62 ? 15.151 28.241 0.563 1.00 5.63 62 LYS A CA 1
ATOM 491 C C . LYS A 1 62 ? 16.340 27.358 0.172 1.00 4.82 62 LYS A C 1
ATOM 492 O O . LYS A 1 62 ? 16.647 26.398 0.874 1.00 5.51 62 LYS A O 1
ATOM 498 N N . PRO A 1 63 ? 17.024 27.674 -0.945 1.00 5.28 63 PRO A N 1
ATOM 499 C CA . PRO A 1 63 ? 18.092 26.758 -1.351 1.00 6.11 63 PRO A CA 1
ATOM 500 C C . PRO A 1 63 ? 19.224 26.669 -0.326 1.00 5.47 63 PRO A C 1
ATOM 501 O O . PRO A 1 63 ? 19.917 25.655 -0.269 1.00 6.06 63 PRO A O 1
ATOM 505 N N . GLN A 1 64 ? 19.417 27.716 0.473 1.00 5.38 64 GLN A N 1
ATOM 506 C CA . GLN A 1 64 ? 20.454 27.700 1.505 1.00 5.56 64 GLN A CA 1
ATOM 507 C C . GLN A 1 64 ? 20.229 26.584 2.521 1.00 5.47 64 GLN A C 1
ATOM 508 O O . GLN A 1 64 ? 21.168 26.121 3.171 1.00 6.76 64 GLN A O 1
ATOM 514 N N . LEU A 1 65 ? 18.983 26.144 2.649 1.00 5.20 65 LEU A N 1
ATOM 515 C CA . LEU A 1 65 ? 18.650 25.095 3.602 1.00 5.64 65 LEU A CA 1
ATOM 516 C C . LEU A 1 65 ? 19.296 23.759 3.244 1.00 5.76 65 LEU A C 1
ATOM 517 O O . LEU A 1 65 ? 19.477 22.897 4.103 1.00 6.89 65 LEU A O 1
ATOM 522 N N A THR A 1 66 ? 19.653 23.592 1.976 0.50 6.50 66 THR A N 1
ATOM 523 N N B THR A 1 66 ? 19.655 23.598 1.976 0.50 6.73 66 THR A N 1
ATOM 524 C CA A THR A 1 66 ? 20.237 22.337 1.520 0.50 7.00 66 THR A CA 1
ATOM 525 C CA B THR A 1 66 ? 20.392 22.419 1.545 0.50 7.93 66 THR A CA 1
ATOM 526 C C A THR A 1 66 ? 21.573 22.056 2.205 0.50 9.05 66 THR A C 1
ATOM 527 C C B THR A 1 66 ? 21.756 22.333 2.228 0.50 8.17 66 THR A C 1
ATOM 528 O O A THR A 1 66 ? 21.945 20.900 2.406 0.50 10.20 66 THR A O 1
ATOM 529 O O B THR A 1 66 ? 22.300 21.243 2.400 0.50 8.70 66 THR A O 1
ATOM 536 N N A MET A 1 67 ? 22.251 23.117 2.632 0.50 8.27 67 MET A N 1
ATOM 537 N N B MET A 1 67 ? 22.202 23.454 2.787 0.50 7.50 67 MET A N 1
ATOM 538 C CA A MET A 1 67 ? 23.512 22.990 3.357 0.50 8.81 67 MET A CA 1
ATOM 539 C CA B MET A 1 67 ? 23.455 23.491 3.535 0.50 8.83 67 MET A CA 1
ATOM 540 C C A MET A 1 67 ? 23.348 22.180 4.634 0.50 11.44 67 MET A C 1
ATOM 541 C C B MET A 1 67 ? 23.392 22.646 4.804 0.50 5.56 67 MET A C 1
ATOM 542 O O A MET A 1 67 ? 24.335 21.712 5.201 0.50 15.48 67 MET A O 1
ATOM 543 O O B MET A 1 67 ? 24.424 22.338 5.400 0.50 5.62 67 MET A O 1
ATOM 552 N N . LEU A 1 68 ? 22.178 22.324 5.243 1.00 7.07 68 LEU A N 1
ATOM 553 C CA . LEU A 1 68 ? 21.960 21.865 6.607 1.00 7.20 68 LEU A CA 1
ATOM 554 C C . LEU A 1 68 ? 21.558 20.390 6.686 1.00 7.31 68 LEU A C 1
ATOM 555 O O . LEU A 1 68 ? 21.236 19.890 7.762 1.00 8.18 68 LEU A O 1
ATOM 560 N N A LYS A 1 69 ? 21.571 19.702 5.547 0.50 9.03 69 LYS A N 1
ATOM 561 N N B LYS A 1 69 ? 21.520 19.720 5.538 0.50 7.45 69 LYS A N 1
ATOM 562 C CA A LYS A 1 69 ? 21.027 18.346 5.467 0.50 8.74 69 LYS A CA 1
ATOM 563 C CA B LYS A 1 69 ? 21.025 18.347 5.472 0.50 8.18 69 LYS A CA 1
ATOM 564 C C A LYS A 1 69 ? 21.980 17.287 6.023 0.50 7.68 69 LYS A C 1
ATOM 565 C C B LYS A 1 69 ? 21.901 17.360 6.242 0.50 7.72 69 LYS A C 1
ATOM 566 O O A LYS A 1 69 ? 21.619 16.115 6.134 0.50 10.29 69 LYS A O 1
ATOM 567 O O B LYS A 1 69 ? 21.444 16.282 6.624 0.50 8.75 69 LYS A O 1
ATOM 578 N N . GLY A 1 70 ? 23.165 17.719 6.444 1.00 7.74 70 GLY A N 1
ATOM 579 C CA . GLY A 1 70 ? 24.106 16.841 7.130 1.00 7.73 70 GLY A CA 1
ATOM 580 C C . GLY A 1 70 ? 24.066 16.968 8.640 1.00 6.87 70 GLY A C 1
ATOM 581 O O . GLY A 1 70 ? 24.836 16.312 9.340 1.00 8.67 70 GLY A O 1
ATOM 582 N N . LEU A 1 71 ? 23.202 17.847 9.140 1.00 6.70 71 LEU A N 1
ATOM 583 C CA . LEU A 1 71 ? 23.122 18.126 10.573 1.00 6.58 71 LEU A CA 1
ATOM 584 C C . LEU A 1 71 ? 22.121 17.210 11.261 1.00 6.64 71 LEU A C 1
ATOM 585 O O . LEU A 1 71 ? 21.025 16.977 10.752 1.00 7.67 71 LEU A O 1
ATOM 590 N N . SER A 1 72 ? 22.454 16.795 12.476 1.00 6.26 72 SER A N 1
ATOM 591 C CA . SER A 1 72 ? 21.494 16.119 13.336 1.00 6.91 72 SER A CA 1
ATOM 592 C C . SER A 1 72 ? 20.440 17.104 13.828 1.00 7.40 72 SER A C 1
ATOM 593 O O . SER A 1 72 ? 20.648 18.319 13.798 1.00 6.01 72 SER A O 1
ATOM 596 N N . ASP A 1 73 ? 19.375 16.576 14.419 1.00 7.74 73 ASP A N 1
ATOM 597 C CA . ASP A 1 73 ? 18.366 17.432 15.023 1.00 9.06 73 ASP A CA 1
ATOM 598 C C . ASP A 1 73 ? 18.925 18.242 16.193 1.00 8.01 73 ASP A C 1
ATOM 599 O O . ASP A 1 73 ? 18.584 19.411 16.365 1.00 7.68 73 ASP A O 1
ATOM 604 N N . ALA A 1 74 ? 19.861 17.657 16.933 1.00 7.69 74 ALA A N 1
ATOM 605 C CA . ALA A 1 74 ? 20.523 18.384 18.015 1.00 8.14 74 ALA A CA 1
ATOM 606 C C . ALA A 1 74 ? 21.363 19.544 17.482 1.00 6.61 74 ALA A C 1
ATOM 607 O O . ALA A 1 74 ? 21.421 20.615 18.087 1.00 6.72 74 ALA A O 1
ATOM 609 N N . GLU A 1 75 ? 22.026 19.322 16.355 1.00 5.60 75 GLU A N 1
ATOM 610 C CA . GLU A 1 75 ? 22.818 20.374 15.728 1.00 5.00 75 GLU A CA 1
ATOM 611 C C . GLU A 1 75 ? 21.948 21.482 15.148 1.00 5.01 75 GLU A C 1
ATOM 612 O O . GLU A 1 75 ? 22.256 22.667 15.295 1.00 5.66 75 GLU A O 1
ATOM 618 N N . LEU A 1 76 ? 20.820 21.102 14.561 1.00 5.37 76 LEU A N 1
ATOM 619 C CA . LEU A 1 76 ? 19.857 22.089 14.098 1.00 5.16 76 LEU A CA 1
ATOM 620 C C . LEU A 1 76 ? 19.316 22.917 15.255 1.00 5.17 76 LEU A C 1
ATOM 621 O O . LEU A 1 76 ? 19.149 24.129 15.136 1.00 5.62 76 LEU A O 1
ATOM 626 N N . LYS A 1 77 ? 19.063 22.262 16.382 1.00 5.12 77 LYS A N 1
ATOM 627 C CA . LYS A 1 77 ? 18.628 22.969 17.577 1.00 6.38 77 LYS A CA 1
ATOM 628 C C . LYS A 1 77 ? 19.689 23.950 18.072 1.00 5.65 77 LYS A C 1
ATOM 629 O O . LYS A 1 77 ? 19.374 25.082 18.438 1.00 5.94 77 LYS A O 1
ATOM 635 N N . ALA A 1 78 ? 20.949 23.529 18.056 1.00 5.61 78 ALA A N 1
ATOM 636 C CA . ALA A 1 78 ? 22.037 24.415 18.461 1.00 6.32 78 ALA A CA 1
ATOM 637 C C . ALA A 1 78 ? 22.128 25.642 17.550 1.00 5.27 78 ALA A C 1
ATOM 638 O O . ALA A 1 78 ? 22.335 26.759 18.016 1.00 5.34 78 ALA A O 1
ATOM 640 N N . LEU A 1 79 ? 21.980 25.425 16.248 1.00 5.31 79 LEU A N 1
ATOM 641 C CA . LEU A 1 79 ? 21.947 26.518 15.283 1.00 4.92 79 LEU A CA 1
ATOM 642 C C . LEU A 1 79 ? 20.770 27.461 15.544 1.00 4.60 79 LEU A C 1
ATOM 643 O O . LEU A 1 79 ? 20.938 28.681 15.603 1.00 4.94 79 LEU A O 1
ATOM 648 N N . ALA A 1 80 ? 19.601 26.885 15.803 1.00 4.82 80 ALA A N 1
ATOM 649 C CA . ALA A 1 80 ? 18.431 27.673 16.164 1.00 4.61 80 ALA A CA 1
ATOM 650 C C . ALA A 1 80 ? 18.664 28.486 17.434 1.00 4.73 80 ALA A C 1
ATOM 651 O O . ALA A 1 80 ? 18.339 29.671 17.482 1.00 5.75 80 ALA A O 1
ATOM 653 N N A ASP A 1 81 ? 19.339 27.896 18.411 0.50 4.36 81 ASP A N 1
ATOM 654 N N B ASP A 1 81 ? 19.099 27.802 18.491 0.50 6.78 81 ASP A N 1
ATOM 655 C CA A ASP A 1 81 ? 19.498 28.562 19.696 0.50 6.25 81 ASP A CA 1
ATOM 656 C CA B ASP A 1 81 ? 19.577 28.456 19.710 0.50 7.11 81 ASP A CA 1
ATOM 657 C C A ASP A 1 81 ? 20.557 29.657 19.633 0.50 5.09 81 ASP A C 1
ATOM 658 C C B ASP A 1 81 ? 20.367 29.716 19.374 0.50 4.37 81 ASP A C 1
ATOM 659 O O A ASP A 1 81 ? 20.394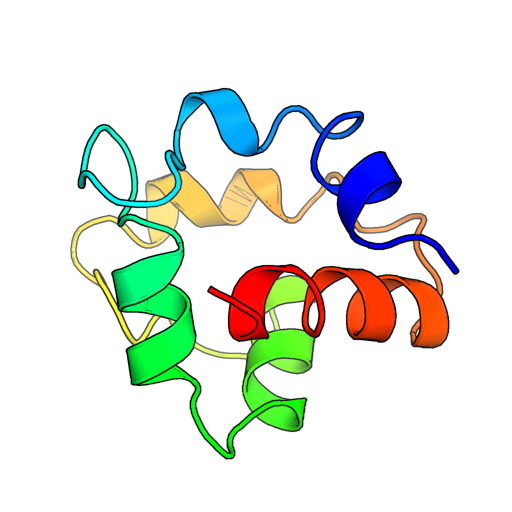 30.714 20.244 0.50 4.54 81 ASP A O 1
ATOM 660 O O B ASP A 1 81 ? 20.107 30.785 19.926 0.50 4.90 81 ASP A O 1
ATOM 669 N N . PHE A 1 82 ? 21.496 29.510 18.702 1.00 5.20 82 PHE A N 1
ATOM 670 C CA . PHE A 1 82 ? 22.420 30.594 18.396 1.00 6.45 82 PHE A CA 1
ATOM 671 C C . PHE A 1 82 ? 21.694 31.776 17.760 1.00 4.79 82 PHE A C 1
ATOM 672 O O . PHE A 1 82 ? 21.879 32.924 18.159 1.00 5.65 82 PHE A O 1
ATOM 680 N N . ILE A 1 83 ? 20.842 31.495 16.784 1.00 4.91 83 ILE A N 1
ATOM 681 C CA . ILE A 1 83 ? 20.047 32.551 16.176 1.00 4.72 83 ILE A CA 1
ATOM 682 C C . ILE A 1 83 ? 19.190 33.249 17.231 1.00 4.17 83 ILE A C 1
ATOM 683 O O . ILE A 1 83 ? 19.235 34.471 17.369 1.00 4.73 83 ILE A O 1
ATOM 688 N N . LEU A 1 84 ? 18.481 32.461 18.029 1.00 4.27 84 LEU A N 1
ATOM 689 C CA . LEU A 1 84 ? 17.550 32.972 19.026 1.00 4.31 84 LEU A CA 1
ATOM 690 C C . LEU A 1 84 ? 18.218 33.814 20.100 1.00 4.82 84 LEU A C 1
ATOM 691 O O . LEU A 1 84 ? 17.578 34.674 20.702 1.00 6.09 84 LEU A O 1
ATOM 696 N N . SER A 1 85 ? 19.514 33.606 20.299 1.00 5.26 85 SER A N 1
ATOM 697 C CA . SER A 1 85 ? 20.252 34.319 21.335 1.00 6.08 85 SER A CA 1
ATOM 698 C C . SER A 1 85 ? 20.428 35.803 21.020 1.00 7.18 85 SER A C 1
ATOM 699 O O . SER A 1 85 ? 20.895 36.560 21.865 1.00 8.90 85 SER A O 1
ATOM 702 N N . HIS A 1 86 ? 20.090 36.204 19.796 1.00 6.46 86 HIS A N 1
ATOM 703 C CA . HIS A 1 86 ? 20.295 37.580 19.342 1.00 8.05 86 HIS A CA 1
ATOM 704 C C . HIS A 1 86 ? 19.090 38.475 19.617 1.00 10.44 86 HIS A C 1
ATOM 705 O O . HIS A 1 86 ? 19.022 39.595 19.105 1.00 16.05 86 HIS A O 1
#

Organism: Aquifex aeolicus (strain VF5) (NCBI:txid224324)

B-factor: mean 10.54, std 6.73, range [2.97, 36.26]

Secondary structure (DSSP, 8-state):
--HHHHHHHTTGGGT--SSS-SSS--HHHHHHHTTT-HHHHHHHHTT-S--SS-GGGHHHHGGGGGGGGG--HHHHHHHHHHHHT-

Sequence (86 aa):
AADGKAIFQQQQKGCGSCHQANVDTVGPSLKKIAQAYAGKEDQLIKFLKGEEAPAIVDPAKKEAIMKPQLTTMMLKKGLSDAELKALADDFILSH